Protein AF-A0A923IB73-F1 (afdb_monomer_lite)

Structure (mmCIF, N/CA/C/O backbone):
data_AF-A0A923IB73-F1
#
_entry.id   AF-A0A923IB73-F1
#
loop_
_atom_site.group_PDB
_atom_site.id
_atom_site.type_symbol
_atom_site.label_atom_id
_atom_site.label_alt_id
_atom_site.label_comp_id
_atom_site.label_asym_id
_atom_site.label_entity_id
_atom_site.label_seq_id
_atom_site.pdbx_PDB_ins_code
_atom_site.Cartn_x
_atom_site.Cartn_y
_atom_site.Cartn_z
_atom_site.occupancy
_atom_site.B_iso_or_equiv
_atom_site.auth_seq_id
_atom_site.auth_comp_id
_atom_site.auth_asym_id
_atom_site.auth_atom_id
_atom_site.pdbx_PDB_model_num
ATOM 1 N N . MET A 1 1 ? -15.448 11.201 27.068 1.00 39.28 1 MET A N 1
ATOM 2 C CA . MET A 1 1 ? -15.284 9.844 27.647 1.00 39.28 1 MET A CA 1
ATOM 3 C C . MET A 1 1 ? -15.853 8.871 26.619 1.00 39.28 1 MET A C 1
ATOM 5 O O . MET A 1 1 ? -16.922 9.167 26.123 1.00 39.28 1 MET A O 1
ATOM 9 N N . SER A 1 2 ? -15.189 7.829 26.126 1.00 45.47 2 SER A N 1
ATOM 10 C CA . SER A 1 2 ? -14.177 6.966 26.739 1.00 45.47 2 SER A CA 1
ATOM 11 C C . SER A 1 2 ? -13.042 6.658 25.762 1.00 45.47 2 SER A C 1
ATOM 13 O O . SER A 1 2 ? -13.269 6.386 24.584 1.00 45.47 2 SER A O 1
ATOM 15 N N . GLY A 1 3 ? -11.803 6.671 26.258 1.00 51.75 3 GLY A N 1
ATOM 16 C CA . GLY A 1 3 ? -10.694 6.068 25.529 1.00 51.75 3 GLY A CA 1
ATOM 17 C C . GLY A 1 3 ? -11.011 4.595 25.286 1.00 51.75 3 GLY A C 1
ATOM 18 O O . GLY A 1 3 ? -11.392 3.893 26.220 1.00 51.75 3 GLY A O 1
ATOM 19 N N . ALA A 1 4 ? -10.881 4.143 24.037 1.00 60.50 4 ALA A N 1
ATOM 20 C CA . ALA A 1 4 ? -11.011 2.730 23.706 1.00 60.50 4 ALA A CA 1
ATOM 21 C C . ALA A 1 4 ? -10.146 1.888 24.666 1.00 60.50 4 ALA A C 1
ATOM 23 O O . ALA A 1 4 ? -9.020 2.314 24.974 1.00 60.50 4 ALA A O 1
ATOM 24 N N . PRO A 1 5 ? -10.638 0.725 25.139 1.00 78.69 5 PRO A N 1
ATOM 25 C CA . PRO A 1 5 ? -9.865 -0.167 25.991 1.00 78.69 5 PRO A CA 1
ATOM 26 C C . PRO A 1 5 ? -8.474 -0.392 25.394 1.00 78.69 5 PRO A C 1
ATOM 28 O O . PRO A 1 5 ? -8.339 -0.543 24.180 1.00 78.69 5 PRO A O 1
ATOM 31 N N . LYS A 1 6 ? -7.426 -0.420 26.227 1.00 78.94 6 LYS A N 1
ATOM 32 C CA . LYS A 1 6 ? -6.028 -0.572 25.768 1.00 78.94 6 LYS A CA 1
ATOM 33 C C . LYS A 1 6 ? -5.861 -1.743 24.786 1.00 78.94 6 LYS A C 1
ATOM 35 O O . LYS A 1 6 ? -5.106 -1.625 23.827 1.00 78.94 6 LYS A O 1
ATOM 40 N N . LYS A 1 7 ? -6.619 -2.825 25.002 1.00 86.00 7 LYS A N 1
ATOM 41 C CA . LYS A 1 7 ? -6.701 -3.983 24.102 1.00 86.00 7 LYS A CA 1
ATOM 42 C C . LYS A 1 7 ? -7.233 -3.611 22.713 1.00 86.00 7 LYS A C 1
ATOM 44 O O . LYS A 1 7 ? -6.539 -3.860 21.740 1.00 86.00 7 LYS A O 1
ATOM 49 N N . LEU A 1 8 ? -8.375 -2.925 22.616 1.00 88.12 8 LEU A N 1
ATOM 50 C CA . LEU A 1 8 ? -8.951 -2.492 21.335 1.00 88.12 8 LEU A CA 1
ATOM 51 C C . LEU A 1 8 ? -8.004 -1.564 20.558 1.00 88.12 8 LEU A C 1
ATOM 53 O O . LEU A 1 8 ? -7.826 -1.731 19.359 1.00 88.12 8 LEU A O 1
ATOM 57 N N . LYS A 1 9 ? -7.324 -0.628 21.237 1.00 87.38 9 LYS A N 1
ATOM 58 C CA . LYS A 1 9 ? -6.302 0.213 20.582 1.00 87.38 9 LYS A CA 1
ATOM 59 C C . LYS A 1 9 ? -5.136 -0.599 20.016 1.00 87.38 9 LYS A C 1
ATOM 61 O O . LYS A 1 9 ? -4.597 -0.230 18.979 1.00 87.38 9 LYS A O 1
ATOM 66 N N . SER A 1 10 ? -4.729 -1.662 20.710 1.00 90.50 10 SER A N 1
ATOM 67 C CA . SER A 1 10 ? -3.675 -2.564 20.239 1.00 90.50 10 SER A CA 1
ATOM 68 C C . SER A 1 10 ? -4.119 -3.321 18.993 1.00 90.50 10 SER A C 1
ATOM 70 O O . SER A 1 10 ? -3.397 -3.318 18.004 1.00 90.50 10 SER A O 1
ATOM 72 N N . VAL A 1 11 ? -5.326 -3.892 19.026 1.00 93.50 11 VAL A N 1
ATOM 73 C CA . VAL A 1 11 ? -5.905 -4.644 17.906 1.00 93.50 11 VAL A CA 1
ATOM 74 C C . VAL A 1 11 ? -6.061 -3.744 16.675 1.00 93.50 11 VAL A C 1
ATOM 76 O O . VAL A 1 11 ? -5.609 -4.096 15.593 1.00 93.50 11 VAL A O 1
ATOM 79 N N . LEU A 1 12 ? -6.589 -2.525 16.833 1.00 93.88 12 LEU A N 1
ATOM 80 C CA . LEU A 1 12 ? -6.690 -1.572 15.719 1.00 93.88 12 LEU A CA 1
ATOM 81 C C . LEU A 1 12 ? -5.329 -1.266 15.078 1.00 93.88 12 LEU A C 1
ATOM 83 O O . LEU A 1 12 ? -5.236 -1.183 13.859 1.00 93.88 12 LEU A O 1
ATOM 87 N N . ARG A 1 13 ? -4.272 -1.103 15.885 1.00 93.00 13 ARG A N 1
ATOM 88 C CA . ARG A 1 13 ? -2.917 -0.860 15.367 1.00 93.00 13 ARG A CA 1
ATOM 89 C C . ARG A 1 13 ? -2.343 -2.068 14.648 1.00 93.00 13 ARG A C 1
ATOM 91 O O . ARG A 1 13 ? -1.692 -1.897 13.629 1.00 93.00 13 ARG A O 1
ATOM 98 N N . GLU A 1 14 ? -2.587 -3.266 15.159 1.00 94.69 14 GLU A N 1
ATOM 99 C CA . GLU A 1 14 ? -2.176 -4.500 14.494 1.00 94.69 14 GLU A CA 1
ATOM 100 C C . GLU A 1 14 ? -2.793 -4.600 13.094 1.00 94.69 14 GLU A C 1
ATOM 102 O O . GLU A 1 14 ? -2.082 -4.823 12.115 1.00 94.69 14 GLU A O 1
ATOM 107 N N . HIS A 1 15 ? -4.097 -4.348 12.973 1.00 95.81 15 HIS A N 1
ATOM 108 C CA . HIS A 1 15 ? -4.767 -4.368 11.674 1.00 95.81 15 HIS A CA 1
ATOM 109 C C . HIS A 1 15 ? -4.367 -3.194 10.773 1.00 95.81 15 HIS A C 1
ATOM 111 O O . HIS A 1 15 ? -4.223 -3.391 9.570 1.00 95.81 15 HIS A O 1
ATOM 117 N N . ALA A 1 16 ? -4.110 -2.007 11.331 1.00 94.62 16 ALA A N 1
ATOM 118 C CA . ALA A 1 16 ? -3.558 -0.890 10.567 1.00 94.62 16 ALA A CA 1
ATOM 119 C C . ALA A 1 16 ? -2.156 -1.213 10.020 1.00 94.62 16 ALA A C 1
ATOM 121 O O . ALA A 1 16 ? -1.873 -0.905 8.869 1.00 94.62 16 ALA A O 1
ATOM 122 N N . ASN A 1 17 ? -1.308 -1.899 10.792 1.00 94.69 17 ASN A N 1
ATOM 123 C CA . ASN A 1 17 ? -0.003 -2.360 10.313 1.00 94.69 17 ASN A CA 1
ATOM 124 C C . ASN A 1 17 ? -0.146 -3.412 9.206 1.00 94.69 17 ASN A C 1
ATOM 126 O O . ASN A 1 17 ? 0.573 -3.350 8.216 1.00 94.69 17 ASN A O 1
ATOM 130 N N . ARG A 1 18 ? -1.095 -4.351 9.330 1.00 96.12 18 ARG A N 1
ATOM 131 C CA . ARG A 1 18 ? -1.386 -5.324 8.261 1.00 96.12 18 ARG A CA 1
ATOM 132 C C . ARG A 1 18 ? -1.832 -4.640 6.969 1.00 96.12 18 ARG A C 1
ATOM 134 O O . ARG A 1 18 ? -1.419 -5.054 5.892 1.00 96.12 18 ARG A O 1
ATOM 141 N N . ALA A 1 19 ? -2.665 -3.609 7.079 1.00 96.50 19 ALA A N 1
ATOM 142 C CA . ALA A 1 19 ? -3.095 -2.822 5.933 1.00 96.50 19 ALA A CA 1
ATOM 143 C C . ALA A 1 19 ? -1.930 -2.030 5.314 1.00 96.50 19 ALA A C 1
ATOM 145 O O . ALA A 1 19 ? -1.762 -2.055 4.098 1.00 96.50 19 ALA A O 1
ATOM 146 N N . TRP A 1 20 ? -1.073 -1.419 6.140 1.00 96.88 20 TRP A N 1
ATOM 147 C CA . TRP A 1 20 ? 0.148 -0.753 5.681 1.00 96.88 20 TRP A CA 1
ATOM 148 C C . TRP A 1 20 ? 1.071 -1.700 4.903 1.00 96.88 20 TRP A C 1
ATOM 150 O O . TRP A 1 20 ? 1.484 -1.361 3.798 1.00 96.88 20 TRP A O 1
ATOM 160 N N . GLU A 1 21 ? 1.349 -2.892 5.442 1.00 97.00 21 GLU A N 1
ATOM 161 C CA . GLU A 1 21 ? 2.164 -3.915 4.769 1.00 97.00 21 GLU A CA 1
ATOM 162 C C . GLU A 1 21 ? 1.565 -4.319 3.416 1.00 97.00 21 GLU A C 1
ATOM 164 O O . GLU A 1 21 ? 2.284 -4.437 2.426 1.00 97.00 21 GLU A O 1
ATOM 169 N N . ALA A 1 22 ? 0.242 -4.496 3.347 1.00 96.31 22 ALA A N 1
ATOM 170 C CA . ALA A 1 22 ? -0.439 -4.853 2.107 1.00 96.31 22 ALA A CA 1
ATOM 171 C C . ALA A 1 22 ? -0.349 -3.738 1.046 1.00 96.31 22 ALA A C 1
ATOM 173 O O . ALA A 1 22 ? -0.012 -4.020 -0.105 1.00 96.31 22 ALA A O 1
ATOM 174 N N . GLU A 1 23 ? -0.594 -2.476 1.418 1.00 96.94 23 GLU A N 1
ATOM 175 C CA . GLU A 1 23 ? -0.476 -1.343 0.486 1.00 96.94 23 GLU A CA 1
ATOM 176 C C . GLU A 1 23 ? 0.965 -1.122 0.030 1.00 96.94 23 GLU A C 1
ATOM 178 O O . GLU A 1 23 ? 1.221 -0.943 -1.162 1.00 96.94 23 GLU A O 1
ATOM 183 N N . MET A 1 24 ? 1.911 -1.160 0.969 1.00 96.94 24 MET A N 1
ATOM 184 C CA . MET A 1 24 ? 3.327 -0.993 0.666 1.00 96.94 24 MET A CA 1
ATOM 185 C C . MET A 1 24 ? 3.828 -2.130 -0.228 1.00 96.94 24 MET A C 1
ATOM 187 O O . MET A 1 24 ? 4.525 -1.880 -1.210 1.00 96.94 24 MET A O 1
ATOM 191 N N . GLY A 1 25 ? 3.421 -3.370 0.056 1.00 97.00 25 GLY A N 1
ATOM 192 C CA . GLY A 1 25 ? 3.734 -4.538 -0.761 1.00 97.00 25 GLY A CA 1
ATOM 193 C C . GLY A 1 25 ? 3.187 -4.428 -2.184 1.00 97.00 25 GLY A C 1
ATOM 194 O O . GLY A 1 25 ? 3.909 -4.717 -3.137 1.00 97.00 25 GLY A O 1
ATOM 195 N N . ALA A 1 26 ? 1.951 -3.950 -2.354 1.00 96.44 26 ALA A N 1
ATOM 196 C CA . ALA A 1 26 ? 1.373 -3.713 -3.676 1.00 96.44 26 ALA A CA 1
ATOM 197 C C . ALA A 1 26 ? 2.128 -2.616 -4.450 1.00 96.44 26 ALA A C 1
ATOM 199 O O . ALA A 1 26 ? 2.457 -2.804 -5.623 1.00 96.44 26 ALA A O 1
ATOM 200 N N . ALA A 1 27 ? 2.462 -1.502 -3.789 1.00 96.94 27 ALA A N 1
ATOM 201 C CA . ALA A 1 27 ? 3.225 -0.410 -4.393 1.00 96.94 27 ALA A CA 1
ATOM 202 C C . ALA A 1 27 ? 4.640 -0.849 -4.809 1.00 96.94 27 ALA A C 1
ATOM 204 O O . ALA A 1 27 ? 5.081 -0.566 -5.924 1.00 96.94 27 ALA A O 1
ATOM 205 N N . LEU A 1 28 ? 5.331 -1.596 -3.945 1.00 98.25 28 LEU A N 1
ATOM 206 C CA . LEU A 1 28 ? 6.637 -2.183 -4.248 1.00 98.25 28 LEU A CA 1
ATOM 207 C C . LEU A 1 28 ? 6.556 -3.218 -5.372 1.00 98.25 28 LEU A C 1
ATOM 209 O O . LEU A 1 28 ? 7.444 -3.256 -6.218 1.00 98.25 28 LEU A O 1
ATOM 213 N N . GLY A 1 29 ? 5.496 -4.029 -5.415 1.00 98.25 29 GLY A N 1
ATOM 214 C CA . GLY A 1 29 ? 5.251 -4.969 -6.509 1.00 98.25 29 GLY A CA 1
ATOM 215 C C . GLY A 1 29 ? 5.087 -4.259 -7.854 1.00 98.25 29 GLY A C 1
ATOM 216 O O . GLY A 1 29 ? 5.677 -4.678 -8.849 1.00 98.25 29 GLY A O 1
ATOM 217 N N . ALA A 1 30 ? 4.359 -3.139 -7.877 1.00 97.69 30 ALA A N 1
ATOM 218 C CA . ALA A 1 30 ? 4.226 -2.308 -9.070 1.00 97.69 30 ALA A CA 1
ATOM 219 C C . ALA A 1 30 ? 5.569 -1.698 -9.504 1.00 97.69 30 ALA A C 1
ATOM 221 O O . ALA A 1 30 ? 5.881 -1.704 -10.695 1.00 97.69 30 ALA A O 1
ATOM 222 N N . LEU A 1 31 ? 6.390 -1.222 -8.559 1.00 98.44 31 LEU A N 1
ATOM 223 C CA . LEU A 1 31 ? 7.737 -0.733 -8.863 1.00 98.44 31 LEU A CA 1
ATOM 224 C C . LEU A 1 31 ? 8.644 -1.859 -9.388 1.00 98.44 31 LEU A C 1
ATOM 226 O O . LEU A 1 31 ? 9.364 -1.659 -10.363 1.00 98.44 31 LEU A O 1
ATOM 230 N N . ALA A 1 32 ? 8.590 -3.048 -8.785 1.00 98.62 32 ALA A N 1
ATOM 231 C CA . ALA A 1 32 ? 9.370 -4.207 -9.211 1.00 98.62 32 ALA A CA 1
ATOM 232 C C . ALA A 1 32 ? 9.070 -4.600 -10.667 1.00 98.62 32 ALA A C 1
ATOM 234 O O . ALA A 1 32 ? 10.001 -4.860 -11.425 1.00 98.62 32 ALA A O 1
ATOM 235 N N . ALA A 1 33 ? 7.805 -4.536 -11.093 1.00 98.38 33 ALA A N 1
ATOM 236 C CA . ALA A 1 33 ? 7.439 -4.761 -12.492 1.00 98.38 33 ALA A CA 1
ATOM 237 C C . ALA A 1 33 ? 8.128 -3.766 -13.451 1.00 98.38 33 ALA A C 1
ATOM 239 O O . ALA A 1 33 ? 8.551 -4.150 -14.537 1.00 98.38 33 ALA A O 1
ATOM 240 N N . ARG A 1 34 ? 8.347 -2.508 -13.036 1.00 98.38 34 ARG A N 1
ATOM 241 C CA . ARG A 1 34 ? 9.099 -1.530 -13.849 1.00 98.38 34 ARG A CA 1
ATOM 242 C C . ARG A 1 34 ? 10.576 -1.904 -13.993 1.00 98.38 34 ARG A C 1
ATOM 244 O O . ARG A 1 34 ? 11.161 -1.699 -15.055 1.00 98.38 34 ARG A O 1
ATOM 251 N N . PHE A 1 35 ? 11.180 -2.489 -12.957 1.00 98.56 35 PHE A N 1
ATOM 252 C CA . PHE A 1 35 ? 12.528 -3.056 -13.068 1.00 98.56 35 PHE A CA 1
ATOM 253 C C . PHE A 1 35 ? 12.570 -4.235 -14.050 1.00 98.56 35 PHE A C 1
ATOM 255 O O . PHE A 1 35 ? 13.564 -4.395 -14.760 1.00 98.56 35 PHE A O 1
ATOM 262 N N . ASP A 1 36 ? 11.516 -5.051 -14.108 1.00 98.56 36 ASP A N 1
ATOM 263 C CA . ASP A 1 36 ? 11.404 -6.146 -15.079 1.00 98.56 36 ASP A CA 1
ATOM 264 C C . ASP A 1 36 ? 11.317 -5.615 -16.513 1.00 98.56 36 ASP A C 1
ATOM 266 O O . ASP A 1 36 ? 12.084 -6.061 -17.371 1.00 98.56 36 ASP A O 1
ATOM 270 N N . ASP A 1 37 ? 10.479 -4.605 -16.752 1.00 98.31 37 ASP A N 1
ATOM 271 C CA . ASP A 1 37 ? 10.342 -3.948 -18.057 1.00 98.31 37 ASP A CA 1
ATOM 272 C C . ASP A 1 37 ? 11.670 -3.344 -18.538 1.00 98.31 37 ASP A C 1
ATOM 274 O O . ASP A 1 37 ? 12.062 -3.509 -19.698 1.00 98.31 37 ASP A O 1
ATOM 278 N N . TRP A 1 38 ? 12.411 -2.690 -17.639 1.00 98.56 38 TRP A N 1
ATOM 279 C CA . TRP A 1 38 ? 13.738 -2.153 -17.944 1.00 98.56 38 TRP A CA 1
ATOM 280 C C . TRP A 1 38 ? 14.742 -3.256 -18.297 1.00 98.56 38 TRP A C 1
ATOM 282 O O . TRP A 1 38 ? 15.441 -3.153 -19.308 1.00 98.56 38 TRP A O 1
ATOM 292 N N . ARG A 1 39 ? 14.783 -4.351 -17.525 1.00 98.44 39 ARG A N 1
ATOM 293 C CA . ARG A 1 39 ? 15.652 -5.505 -17.825 1.00 98.44 39 ARG A CA 1
ATOM 294 C C . ARG A 1 39 ? 15.304 -6.170 -19.156 1.00 98.44 39 ARG A C 1
ATOM 296 O O . ARG A 1 39 ? 16.200 -6.687 -19.821 1.00 98.44 39 ARG A O 1
ATOM 303 N N . ALA A 1 40 ? 14.033 -6.142 -19.549 1.00 98.44 40 ALA A N 1
ATOM 304 C CA . ALA A 1 40 ? 13.561 -6.633 -20.840 1.00 98.44 40 ALA A CA 1
ATOM 305 C C . ALA A 1 40 ? 13.833 -5.662 -22.008 1.00 98.44 40 ALA A C 1
ATOM 307 O O . ALA A 1 40 ? 13.575 -6.009 -23.160 1.00 98.44 40 ALA A O 1
ATOM 308 N N . GLY A 1 41 ? 14.34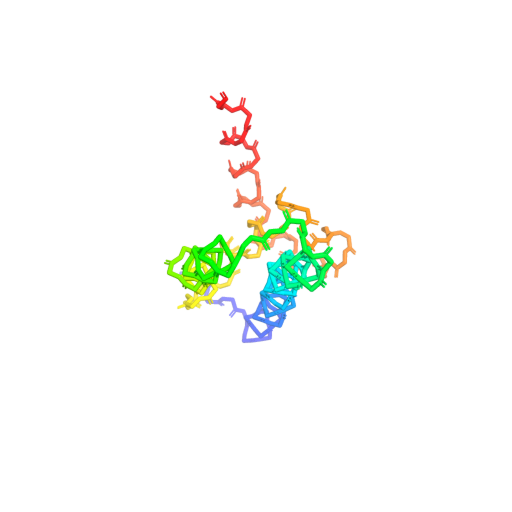8 -4.456 -21.738 1.00 98.00 41 GLY A N 1
ATOM 309 C CA . GLY A 1 41 ? 14.572 -3.418 -22.746 1.00 98.00 41 GLY A CA 1
ATOM 310 C C . GLY A 1 41 ? 13.291 -2.724 -23.224 1.00 98.00 41 GLY A C 1
ATOM 311 O O . GLY A 1 41 ? 13.336 -1.990 -24.208 1.00 98.00 41 GLY A O 1
ATOM 312 N N . ALA A 1 42 ? 12.161 -2.938 -22.542 1.00 98.06 42 ALA A N 1
ATOM 313 C CA . ALA A 1 42 ? 10.883 -2.282 -22.828 1.00 98.06 42 ALA A CA 1
ATOM 314 C C . ALA A 1 42 ? 10.807 -0.854 -22.256 1.00 98.06 42 ALA A C 1
ATOM 316 O O . ALA A 1 42 ? 9.891 -0.100 -22.579 1.00 98.06 42 ALA A O 1
ATOM 317 N N . MET A 1 43 ? 11.773 -0.483 -21.415 1.00 97.50 43 MET A N 1
ATOM 318 C CA . MET A 1 43 ? 11.852 0.794 -20.716 1.00 97.50 43 MET A CA 1
ATOM 319 C C . MET A 1 43 ? 13.305 1.288 -20.694 1.00 97.50 43 MET A C 1
ATOM 321 O O . MET A 1 43 ? 14.231 0.484 -20.565 1.00 97.50 43 MET A O 1
ATOM 325 N N . SER A 1 44 ? 13.527 2.602 -20.814 1.00 98.50 44 SER A N 1
ATOM 326 C CA . SER A 1 44 ? 14.872 3.176 -20.688 1.00 98.50 44 SER A CA 1
ATOM 327 C C . SER A 1 44 ? 15.293 3.332 -19.221 1.00 98.50 44 SER A C 1
ATOM 329 O O . SER A 1 44 ? 14.473 3.300 -18.306 1.00 98.50 44 SER A O 1
ATOM 331 N N . ALA A 1 45 ? 16.587 3.550 -18.972 1.00 98.31 45 ALA A N 1
ATOM 332 C CA . ALA A 1 45 ? 17.061 3.841 -17.618 1.00 98.31 45 ALA A CA 1
ATOM 333 C C . ALA A 1 45 ? 16.470 5.149 -17.052 1.00 98.31 45 ALA A C 1
ATOM 335 O O . ALA A 1 45 ? 16.232 5.230 -15.853 1.00 98.31 45 ALA A O 1
ATOM 336 N N . ALA A 1 46 ? 16.208 6.150 -17.904 1.00 98.44 46 ALA A N 1
ATOM 337 C CA . ALA A 1 46 ? 15.603 7.415 -17.486 1.00 98.44 46 ALA A CA 1
ATOM 338 C C . ALA A 1 46 ? 14.132 7.239 -17.074 1.00 98.44 46 ALA A C 1
ATOM 340 O O . ALA A 1 46 ? 13.692 7.832 -16.094 1.00 98.44 46 ALA A O 1
ATOM 341 N N . ASP A 1 47 ? 13.392 6.387 -17.786 1.00 98.31 47 ASP A N 1
ATOM 342 C CA . ASP A 1 47 ? 12.004 6.062 -17.441 1.00 98.31 47 ASP A CA 1
ATOM 343 C C . ASP A 1 47 ? 11.924 5.297 -16.109 1.00 98.31 47 ASP A C 1
ATOM 345 O O . ASP A 1 47 ? 11.059 5.580 -15.279 1.00 98.31 47 ASP A O 1
ATOM 349 N N . LEU A 1 48 ? 12.848 4.355 -15.876 1.00 98.56 48 LEU A N 1
ATOM 350 C CA . LEU A 1 48 ? 12.935 3.638 -14.602 1.00 98.56 48 LEU A CA 1
ATOM 351 C C . LEU A 1 48 ? 13.292 4.586 -13.449 1.00 98.56 48 LEU A C 1
ATOM 353 O O . LEU A 1 48 ? 12.670 4.518 -12.392 1.00 98.56 48 LEU A O 1
ATOM 357 N N . ASP A 1 49 ? 14.263 5.479 -13.651 1.00 98.56 49 ASP A N 1
ATOM 358 C CA . ASP A 1 49 ? 14.651 6.486 -12.658 1.00 98.56 49 ASP A CA 1
ATOM 359 C C . ASP A 1 49 ? 13.469 7.400 -12.288 1.00 98.56 49 ASP A C 1
ATOM 361 O O . ASP A 1 49 ? 13.199 7.630 -11.107 1.00 98.56 49 ASP A O 1
ATOM 365 N N . ALA A 1 50 ? 12.680 7.833 -13.277 1.00 98.25 50 ALA A N 1
ATOM 366 C CA . ALA A 1 50 ? 11.452 8.588 -13.038 1.00 98.25 50 ALA A CA 1
ATOM 367 C C . ALA A 1 50 ? 10.412 7.782 -12.236 1.00 98.25 50 ALA A C 1
ATOM 369 O O . ALA A 1 50 ? 9.818 8.318 -11.300 1.00 98.25 50 ALA A O 1
ATOM 370 N N . ALA A 1 51 ? 10.223 6.494 -12.544 1.00 98.06 51 ALA A N 1
ATOM 371 C CA . ALA A 1 51 ? 9.304 5.627 -11.802 1.00 98.06 51 ALA A CA 1
ATOM 372 C C . ALA A 1 51 ? 9.748 5.404 -10.342 1.00 98.06 51 ALA A C 1
ATOM 374 O O . ALA A 1 51 ? 8.911 5.349 -9.438 1.00 98.06 51 ALA A O 1
ATOM 375 N N . VAL A 1 52 ? 11.058 5.310 -10.089 1.00 98.44 52 VAL A N 1
ATOM 376 C CA . VAL A 1 52 ? 11.614 5.233 -8.729 1.00 98.44 52 VAL A CA 1
ATOM 377 C C . VAL A 1 52 ? 11.339 6.526 -7.957 1.00 98.44 52 VAL A C 1
ATOM 379 O O . VAL A 1 52 ? 10.902 6.456 -6.805 1.00 98.44 52 VAL A O 1
ATOM 382 N N . HIS A 1 53 ? 11.535 7.691 -8.581 1.00 98.06 53 HIS A N 1
ATOM 383 C CA . HIS A 1 53 ? 11.209 8.982 -7.969 1.00 98.06 53 HIS A CA 1
ATOM 384 C C . HIS A 1 53 ? 9.707 9.125 -7.683 1.00 98.06 53 HIS A C 1
ATOM 386 O O . HIS A 1 53 ? 9.335 9.513 -6.578 1.00 98.06 53 HIS A O 1
ATOM 392 N N . GLU A 1 54 ? 8.836 8.747 -8.624 1.00 97.62 54 GLU A N 1
ATOM 393 C CA . GLU A 1 54 ? 7.378 8.758 -8.434 1.00 97.62 54 GLU A CA 1
ATOM 394 C C . GLU A 1 54 ? 6.952 7.871 -7.254 1.00 97.62 54 GLU A C 1
ATOM 396 O O . GLU A 1 54 ? 6.152 8.282 -6.405 1.00 97.62 54 GLU A O 1
ATOM 401 N N . TYR A 1 55 ? 7.524 6.668 -7.160 1.00 98.06 55 TYR A N 1
ATOM 402 C CA . TYR A 1 55 ? 7.288 5.778 -6.032 1.00 98.06 55 TYR A CA 1
ATOM 403 C C . TYR A 1 55 ? 7.743 6.406 -4.709 1.00 98.06 55 TYR A C 1
ATOM 405 O O . TYR A 1 55 ? 6.971 6.429 -3.750 1.00 98.06 55 TYR A O 1
ATOM 413 N N . HIS A 1 56 ? 8.978 6.906 -4.642 1.00 95.62 56 HIS A N 1
ATOM 414 C CA . HIS A 1 56 ? 9.564 7.395 -3.397 1.00 95.62 56 HIS A CA 1
ATOM 415 C C . HIS A 1 56 ? 8.894 8.686 -2.906 1.00 95.62 56 HIS A C 1
ATOM 417 O O . HIS A 1 56 ? 8.485 8.776 -1.745 1.00 95.62 56 HIS A O 1
ATOM 423 N N . ASP A 1 57 ? 8.752 9.675 -3.788 1.00 95.00 57 ASP A N 1
ATOM 424 C CA . ASP A 1 57 ? 8.283 11.012 -3.420 1.00 95.00 57 ASP A CA 1
ATOM 425 C C . ASP A 1 57 ? 6.756 11.113 -3.375 1.00 95.00 57 ASP A C 1
ATOM 427 O O . ASP A 1 57 ? 6.218 11.931 -2.621 1.00 95.00 57 ASP A O 1
ATOM 431 N N . GLY A 1 58 ? 6.067 10.275 -4.153 1.00 95.81 58 GLY A N 1
ATOM 432 C CA . GLY A 1 58 ? 4.613 10.208 -4.227 1.00 95.81 58 GLY A CA 1
ATOM 433 C C . GLY A 1 58 ? 4.052 9.037 -3.429 1.00 95.81 58 GLY A C 1
ATOM 434 O O . GLY A 1 58 ? 3.591 9.205 -2.300 1.00 95.81 58 GLY A O 1
ATOM 435 N N . ILE A 1 59 ? 4.073 7.842 -4.019 1.00 95.56 59 ILE A N 1
ATOM 436 C CA . ILE A 1 59 ? 3.277 6.696 -3.545 1.00 95.56 59 ILE A CA 1
ATOM 437 C C . ILE A 1 59 ? 3.651 6.288 -2.113 1.00 95.56 59 ILE A C 1
ATOM 439 O O . ILE A 1 59 ? 2.793 6.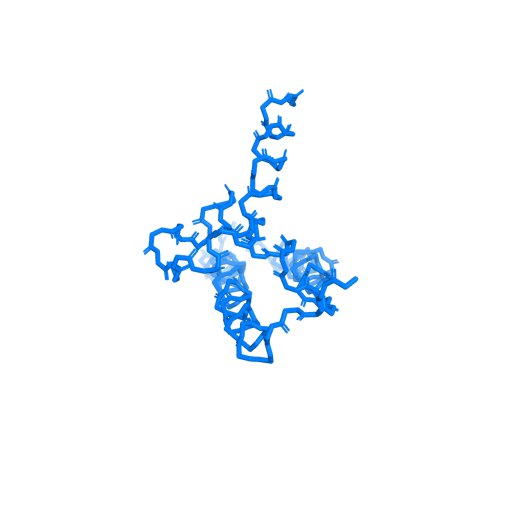267 -1.227 1.00 95.56 59 ILE A O 1
ATOM 443 N N . ALA A 1 60 ? 4.931 6.007 -1.857 1.00 95.88 60 ALA A N 1
ATOM 444 C CA . ALA A 1 60 ? 5.410 5.597 -0.540 1.00 95.88 60 ALA A CA 1
ATOM 445 C C . ALA A 1 60 ? 5.185 6.693 0.509 1.00 95.88 60 ALA A C 1
ATOM 447 O O . ALA A 1 60 ? 4.837 6.400 1.657 1.00 95.88 60 ALA A O 1
ATOM 448 N N . ARG A 1 61 ? 5.326 7.962 0.110 1.00 95.94 61 ARG A N 1
ATOM 449 C CA . ARG A 1 61 ? 5.080 9.114 0.977 1.00 95.94 61 ARG A CA 1
ATOM 450 C C . ARG A 1 61 ? 3.612 9.223 1.385 1.00 95.94 61 ARG A C 1
ATOM 452 O O . ARG A 1 61 ? 3.343 9.470 2.560 1.00 95.94 61 ARG A O 1
ATOM 459 N N . GLU A 1 62 ? 2.673 9.043 0.460 1.00 96.00 62 GLU A N 1
ATOM 460 C CA . GLU A 1 62 ? 1.239 9.082 0.771 1.00 96.00 62 GLU A CA 1
ATOM 461 C C . GLU A 1 62 ? 0.812 7.900 1.648 1.00 96.00 62 GLU A C 1
ATOM 463 O O . GLU A 1 62 ? 0.085 8.096 2.625 1.00 96.00 62 GLU A O 1
ATOM 468 N N . ILE A 1 63 ? 1.337 6.696 1.384 1.00 96.25 63 ILE A N 1
ATOM 469 C CA . ILE A 1 63 ? 1.130 5.540 2.269 1.00 96.25 63 ILE A CA 1
ATOM 470 C C . ILE A 1 63 ? 1.677 5.856 3.668 1.00 96.25 63 ILE A C 1
ATOM 472 O O . ILE A 1 63 ? 0.972 5.689 4.663 1.00 96.25 63 ILE A O 1
ATOM 476 N N . TRP A 1 64 ? 2.901 6.379 3.776 1.00 94.44 64 TRP A N 1
ATOM 477 C C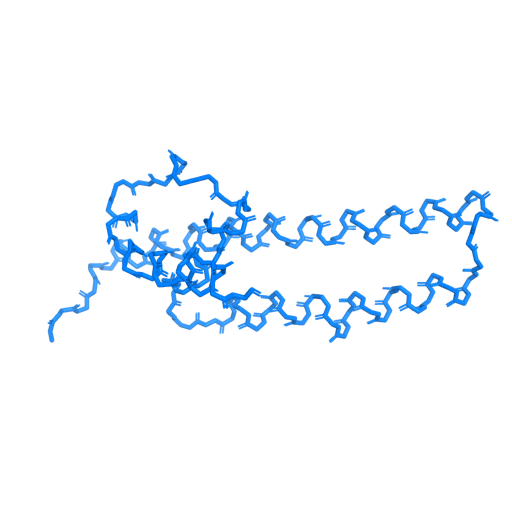A . TRP A 1 64 ? 3.475 6.736 5.073 1.00 94.44 64 TRP A CA 1
ATOM 478 C C . TRP A 1 64 ? 2.611 7.754 5.823 1.00 94.44 64 TRP A C 1
ATOM 480 O O . TRP A 1 64 ? 2.252 7.496 6.969 1.00 94.44 64 TRP A O 1
ATOM 490 N N . LYS A 1 65 ? 2.211 8.857 5.176 1.00 94.81 65 LYS A N 1
ATOM 491 C CA . LYS A 1 65 ? 1.356 9.892 5.786 1.00 94.81 65 LYS A CA 1
ATOM 492 C C . LYS A 1 65 ? 0.048 9.319 6.320 1.00 94.81 65 LYS A C 1
ATOM 494 O O . LYS A 1 65 ? -0.401 9.724 7.392 1.00 94.81 65 LYS A O 1
ATOM 499 N N . ARG A 1 66 ? -0.563 8.392 5.575 1.00 94.94 66 ARG A N 1
ATOM 500 C CA . ARG A 1 66 ? -1.813 7.742 5.973 1.00 94.94 66 ARG A CA 1
ATOM 501 C C . ARG A 1 66 ? -1.620 6.963 7.270 1.00 94.94 66 ARG A C 1
ATOM 503 O O . ARG A 1 66 ? -2.393 7.140 8.203 1.00 94.94 66 ARG A O 1
ATOM 510 N N . TYR A 1 67 ? -0.579 6.140 7.356 1.00 94.81 67 TYR A N 1
ATOM 511 C CA . TYR A 1 67 ? -0.393 5.214 8.477 1.00 94.81 67 TYR A CA 1
ATOM 512 C C . TYR A 1 67 ? 0.428 5.779 9.648 1.00 94.81 67 TYR A C 1
ATOM 514 O O . TYR A 1 67 ? 0.346 5.250 10.755 1.00 94.81 67 TYR A O 1
ATOM 522 N N . SER A 1 68 ? 1.147 6.893 9.475 1.00 91.50 68 SER A N 1
ATOM 523 C CA . SER A 1 68 ? 1.952 7.548 10.521 1.00 91.50 68 SER A CA 1
ATOM 524 C C . SER A 1 68 ? 1.126 8.353 11.541 1.00 91.50 68 SER A C 1
ATOM 526 O O . SER A 1 68 ? 1.611 9.327 12.120 1.00 91.50 68 SER A O 1
ATOM 528 N N . THR A 1 69 ? -0.139 7.989 11.750 1.00 89.19 69 THR A N 1
ATOM 529 C CA . THR A 1 69 ? -1.081 8.683 12.636 1.00 89.19 69 THR A CA 1
ATOM 530 C C . THR A 1 69 ? -1.211 7.996 13.996 1.00 89.19 69 THR A C 1
ATOM 532 O O . THR A 1 69 ? -1.007 6.792 14.154 1.00 89.19 69 THR A O 1
ATOM 535 N N . ASN A 1 70 ? -1.600 8.768 15.012 1.00 87.44 70 ASN A N 1
ATOM 536 C CA . ASN A 1 70 ? -1.895 8.240 16.344 1.00 87.44 70 ASN A CA 1
ATOM 537 C C . ASN A 1 70 ? -3.251 7.520 16.422 1.00 87.44 70 ASN A C 1
ATOM 539 O O . ASN A 1 70 ? -3.457 6.740 17.362 1.00 87.44 70 ASN A O 1
ATOM 543 N N . ASP A 1 71 ? -4.155 7.786 15.472 1.00 90.00 71 ASP A N 1
ATOM 544 C CA . ASP A 1 71 ? -5.485 7.181 15.401 1.00 90.00 71 ASP A CA 1
ATOM 545 C C . ASP A 1 71 ? -5.597 6.200 14.217 1.00 90.00 71 ASP A C 1
ATOM 547 O O . ASP A 1 71 ? -5.714 6.633 13.070 1.00 90.00 71 ASP A O 1
ATOM 551 N N . PRO A 1 72 ? -5.587 4.878 14.474 1.00 92.50 72 PRO A N 1
ATOM 552 C CA . PRO A 1 72 ? -5.649 3.858 13.429 1.00 92.50 72 PRO A CA 1
ATOM 553 C C . PRO A 1 72 ? -7.036 3.702 12.783 1.00 92.50 72 PRO A C 1
ATOM 555 O O . PRO A 1 72 ? -7.161 2.924 11.841 1.00 92.50 72 PRO A O 1
ATOM 558 N N . VAL A 1 73 ? -8.077 4.404 13.253 1.00 94.50 73 VAL A N 1
ATOM 559 C CA . VAL A 1 73 ? -9.443 4.263 12.712 1.00 94.50 73 VAL A CA 1
ATOM 560 C C . VAL A 1 73 ? -9.526 4.696 11.249 1.00 94.50 73 VAL A C 1
ATOM 562 O O . VAL A 1 73 ? -10.052 3.949 10.428 1.00 94.50 73 VAL A O 1
ATOM 565 N N . ILE A 1 74 ? -9.000 5.878 10.917 1.00 93.81 74 ILE A N 1
ATOM 566 C CA . ILE A 1 74 ? -9.091 6.427 9.556 1.00 93.81 74 ILE A CA 1
ATOM 567 C C . ILE A 1 74 ? -8.301 5.572 8.550 1.00 93.81 74 ILE A C 1
ATOM 569 O O . ILE A 1 74 ? -8.889 5.172 7.544 1.00 93.81 74 ILE A O 1
ATOM 573 N N . PRO A 1 75 ? -7.023 5.217 8.800 1.00 94.62 75 PRO A N 1
ATOM 574 C CA . PRO A 1 75 ? -6.257 4.388 7.866 1.00 94.62 75 PRO A CA 1
ATOM 575 C C . PRO A 1 75 ? -6.889 3.017 7.642 1.00 94.62 75 PRO A C 1
ATOM 577 O O . PRO A 1 75 ? -6.930 2.532 6.517 1.00 94.62 75 PRO A O 1
ATOM 580 N N . LEU A 1 76 ? -7.433 2.410 8.701 1.00 95.62 76 LEU A N 1
ATOM 581 C CA . LEU A 1 76 ? -8.061 1.100 8.599 1.00 95.62 76 LEU A CA 1
ATOM 582 C C . LEU A 1 76 ? -9.382 1.149 7.822 1.00 95.62 76 LEU A C 1
ATOM 584 O O . LEU A 1 76 ? -9.643 0.267 7.009 1.00 95.62 76 LEU A O 1
ATOM 588 N N . ALA A 1 77 ? -10.191 2.193 8.024 1.00 96.00 77 ALA A N 1
ATOM 589 C CA . ALA A 1 77 ? -11.399 2.409 7.234 1.00 96.00 77 ALA A CA 1
ATOM 590 C C . ALA A 1 77 ? -11.074 2.600 5.745 1.00 96.00 77 ALA A C 1
ATOM 592 O O . ALA A 1 77 ? -11.701 1.967 4.898 1.00 96.00 77 ALA A O 1
ATOM 593 N N . HIS A 1 78 ? -10.053 3.405 5.433 1.00 95.06 78 HIS A N 1
ATOM 594 C CA . HIS A 1 78 ? -9.565 3.578 4.066 1.00 95.06 78 HIS A CA 1
ATOM 595 C C . HIS A 1 78 ? -9.128 2.246 3.448 1.00 95.06 78 HIS A C 1
ATOM 597 O O . HIS A 1 78 ? -9.545 1.930 2.339 1.00 95.06 78 HIS A O 1
ATOM 603 N N . ALA A 1 79 ? -8.347 1.436 4.169 1.00 95.31 79 ALA A N 1
ATOM 604 C CA . ALA A 1 79 ? -7.891 0.133 3.688 1.00 95.31 79 ALA A CA 1
ATOM 605 C C . ALA A 1 79 ? -9.048 -0.817 3.338 1.00 95.31 79 ALA A C 1
ATOM 607 O O . ALA A 1 79 ? -8.977 -1.545 2.348 1.00 95.31 79 ALA A O 1
ATOM 608 N N . VAL A 1 80 ? -10.126 -0.793 4.127 1.00 96.31 80 VAL A N 1
ATOM 609 C CA . VAL A 1 80 ? -11.336 -1.582 3.855 1.00 96.31 80 VAL A CA 1
ATOM 610 C C . VAL A 1 80 ? -12.061 -1.078 2.609 1.00 96.31 80 VAL A C 1
ATOM 612 O O . VAL A 1 80 ? -12.449 -1.875 1.758 1.00 96.31 80 VAL A O 1
ATOM 615 N N . VAL A 1 81 ? -12.237 0.238 2.470 1.00 96.00 81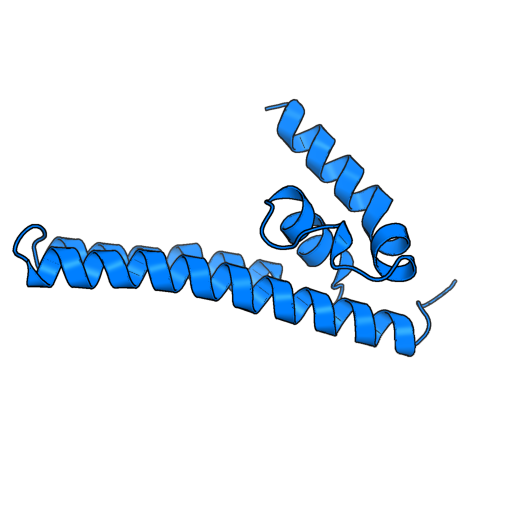 VAL A N 1
ATOM 616 C CA . VAL A 1 81 ? -12.919 0.826 1.304 1.00 96.00 81 VAL A CA 1
ATOM 617 C C . VAL A 1 81 ? -12.116 0.627 0.019 1.00 96.00 81 VAL A C 1
ATOM 619 O O . VAL A 1 81 ? -12.694 0.288 -1.009 1.00 96.00 81 VAL A O 1
ATOM 622 N N . ALA A 1 82 ? -10.791 0.751 0.093 1.00 92.38 82 ALA A N 1
ATOM 623 C CA . ALA A 1 82 ? -9.878 0.508 -1.018 1.00 92.38 82 ALA A CA 1
ATOM 624 C C . ALA A 1 82 ? -9.723 -0.986 -1.373 1.00 92.38 82 ALA A C 1
ATOM 626 O O . ALA A 1 82 ? -9.020 -1.315 -2.324 1.00 92.38 82 ALA A O 1
ATOM 627 N N . GLY A 1 83 ? -10.338 -1.899 -0.610 1.00 94.00 83 GLY A N 1
ATOM 628 C CA . GLY A 1 83 ? -10.246 -3.345 -0.836 1.00 94.00 83 GLY A CA 1
ATOM 629 C C . GLY A 1 83 ? -8.876 -3.953 -0.513 1.00 94.00 83 GLY A C 1
ATOM 630 O O . GLY A 1 83 ? -8.642 -5.121 -0.808 1.00 94.00 83 GLY A O 1
ATOM 631 N N . VAL A 1 84 ? -7.981 -3.184 0.111 1.00 94.62 84 VAL A N 1
ATOM 632 C CA . VAL A 1 84 ? -6.657 -3.633 0.571 1.00 94.62 84 VAL A CA 1
ATOM 633 C C . VAL A 1 84 ? -6.809 -4.683 1.666 1.00 94.62 84 VAL A C 1
ATOM 635 O O . VAL A 1 84 ? -6.084 -5.677 1.692 1.00 94.62 84 VAL A O 1
ATOM 638 N N . LEU A 1 85 ? -7.747 -4.450 2.585 1.00 94.12 85 LEU A N 1
ATOM 639 C CA . LEU A 1 85 ? -8.040 -5.358 3.681 1.00 94.12 85 LEU A CA 1
ATOM 640 C C . LEU A 1 85 ? -9.517 -5.768 3.629 1.00 94.12 85 LEU A C 1
ATOM 642 O O . LEU A 1 85 ? -10.385 -4.906 3.768 1.00 94.12 85 LEU A O 1
ATOM 646 N N . PRO A 1 86 ? -9.826 -7.065 3.466 1.00 93.00 86 PRO A N 1
ATOM 647 C CA . PRO A 1 86 ? -11.201 -7.542 3.503 1.00 93.00 86 PRO A CA 1
ATOM 648 C C . PRO A 1 86 ? -11.855 -7.266 4.863 1.00 93.00 86 PRO A C 1
ATOM 650 O O . PRO A 1 86 ? -11.266 -7.557 5.909 1.00 93.00 86 PRO A O 1
ATOM 653 N N . GLU A 1 87 ? -13.072 -6.718 4.860 1.00 93.00 87 GLU A N 1
ATOM 654 C CA . GLU A 1 87 ? -13.820 -6.393 6.087 1.00 93.00 87 GLU A CA 1
ATOM 655 C C . GLU A 1 87 ? -14.105 -7.647 6.934 1.00 93.00 87 GLU A C 1
ATOM 657 O O . GLU A 1 87 ? -14.050 -7.596 8.159 1.00 93.00 87 GLU A O 1
ATOM 662 N N . ASP A 1 88 ? -14.320 -8.794 6.285 1.00 93.00 88 ASP A N 1
ATOM 663 C CA . ASP A 1 88 ? -14.532 -10.103 6.917 1.00 93.00 88 ASP A CA 1
ATOM 664 C C . ASP A 1 88 ? -13.271 -10.686 7.586 1.00 93.00 88 ASP A C 1
ATOM 666 O O . ASP A 1 88 ? -13.365 -11.603 8.402 1.00 93.00 88 ASP A O 1
ATOM 670 N N . SER A 1 89 ? -12.090 -10.133 7.294 1.00 92.00 89 SER A N 1
ATOM 671 C CA . SER A 1 89 ? -10.824 -10.507 7.936 1.00 92.00 89 SER A CA 1
ATOM 672 C C . SER A 1 89 ? -10.569 -9.7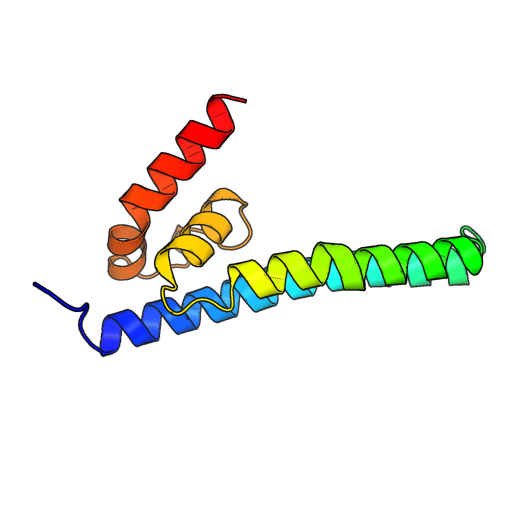79 9.266 1.00 92.00 89 SER A C 1
ATOM 674 O O . SER A 1 89 ? -9.526 -9.992 9.903 1.00 92.00 89 SER A O 1
ATOM 676 N N . LEU A 1 90 ? -11.497 -8.905 9.677 1.00 94.31 90 LEU A N 1
ATOM 677 C CA . LEU A 1 90 ? -11.419 -8.085 10.882 1.00 94.31 90 LEU A CA 1
ATOM 678 C C . LEU A 1 90 ? -12.297 -8.643 12.018 1.00 94.31 90 LEU A C 1
ATOM 680 O O . LEU A 1 90 ? -13.404 -9.120 11.773 1.00 94.31 90 LEU A O 1
ATOM 684 N N . PRO A 1 91 ? -11.856 -8.530 13.284 1.00 94.31 91 PRO A N 1
ATOM 685 C CA . PRO A 1 91 ? -12.703 -8.805 14.439 1.00 94.31 91 PRO A CA 1
ATOM 686 C C . PRO A 1 91 ? -13.950 -7.901 14.466 1.00 94.31 91 PRO A C 1
ATOM 688 O O . PRO A 1 91 ? -13.842 -6.720 14.114 1.00 94.31 91 PRO A O 1
ATOM 691 N N . PRO A 1 92 ? -15.114 -8.385 14.945 1.00 93.62 92 PRO A N 1
ATOM 692 C CA . PRO A 1 92 ? -16.346 -7.593 14.993 1.00 93.62 92 PRO A CA 1
ATOM 693 C C . PRO A 1 92 ? -16.196 -6.243 15.707 1.00 93.62 92 PRO A C 1
ATOM 695 O O . PRO A 1 92 ? -16.715 -5.234 15.237 1.00 93.62 92 PRO A O 1
ATOM 698 N N . GLU A 1 93 ? -15.429 -6.188 16.798 1.00 92.06 93 GLU A N 1
ATOM 699 C CA . GLU A 1 93 ? -15.181 -4.955 17.551 1.00 92.06 93 GLU A CA 1
ATOM 700 C C . GLU A 1 93 ? -14.355 -3.917 16.773 1.00 92.06 93 GLU A C 1
ATOM 702 O O . GLU A 1 93 ? -14.436 -2.716 17.042 1.00 92.06 93 GLU A O 1
ATOM 707 N N . VAL A 1 94 ? -13.546 -4.365 15.810 1.00 94.38 94 VAL A N 1
ATOM 708 C CA . VAL A 1 94 ? -12.798 -3.489 14.905 1.00 94.38 94 VAL A CA 1
ATOM 709 C C . VAL A 1 94 ? -13.731 -2.945 13.836 1.00 94.38 94 VAL A C 1
ATOM 711 O O . VAL A 1 94 ? -13.725 -1.737 13.602 1.00 94.38 94 VAL A O 1
ATOM 714 N N . VAL A 1 95 ? -14.553 -3.815 13.242 1.00 95.69 95 VAL A N 1
ATOM 715 C CA . VAL A 1 95 ? -15.558 -3.438 12.238 1.00 95.69 95 VAL A CA 1
ATOM 716 C C . VAL A 1 95 ? -16.512 -2.394 12.812 1.00 95.69 95 VAL A C 1
ATOM 718 O O . VAL A 1 95 ? -16.666 -1.320 12.234 1.00 95.69 95 VAL A O 1
ATOM 721 N N . GLU A 1 96 ? -17.067 -2.643 14.001 1.00 95.06 96 GLU A N 1
ATOM 722 C CA . GLU A 1 96 ? -17.941 -1.695 14.701 1.00 95.06 96 GLU A CA 1
ATOM 723 C C . GLU A 1 96 ? -17.247 -0.342 14.914 1.00 95.06 96 GLU A C 1
ATOM 725 O O . GLU A 1 96 ? -17.837 0.720 14.710 1.00 95.06 96 GLU A O 1
ATOM 730 N N . ARG A 1 97 ? -15.960 -0.365 15.276 1.00 94.50 97 ARG A N 1
ATOM 731 C CA . ARG A 1 97 ? -15.189 0.846 15.559 1.00 94.50 97 ARG A CA 1
ATOM 732 C C . ARG A 1 97 ? -14.920 1.706 14.324 1.00 94.50 97 ARG A C 1
ATOM 734 O O . ARG A 1 97 ? -14.827 2.926 14.470 1.00 94.50 97 ARG A O 1
ATOM 741 N N . ILE A 1 98 ? -14.750 1.100 13.151 1.00 95.94 98 ILE A N 1
ATOM 742 C CA . ILE A 1 98 ? -14.461 1.822 11.902 1.00 95.94 98 ILE A CA 1
ATOM 743 C C . ILE A 1 98 ? -15.714 2.086 11.059 1.00 95.94 98 ILE A C 1
ATOM 745 O O . ILE A 1 98 ? -15.637 2.873 10.119 1.00 95.94 98 ILE A O 1
ATOM 749 N N . ALA A 1 99 ? -16.858 1.484 11.400 1.00 95.94 99 ALA A N 1
ATOM 750 C CA . ALA A 1 99 ? -18.077 1.479 10.591 1.00 95.94 99 ALA A CA 1
ATOM 751 C C . ALA A 1 99 ? -18.505 2.871 10.105 1.00 95.94 99 ALA A C 1
ATOM 753 O O . ALA A 1 99 ? -18.738 3.058 8.913 1.00 95.94 99 ALA A O 1
ATOM 754 N N . SER A 1 100 ? -18.559 3.866 10.998 1.00 95.56 100 SER A N 1
ATOM 755 C CA . SER A 1 100 ? -18.963 5.229 10.625 1.00 95.56 100 SER A CA 1
ATOM 756 C C . SER A 1 100 ? -17.996 5.879 9.634 1.00 95.56 100 SER A C 1
ATOM 758 O O . SER A 1 100 ? -18.430 6.573 8.723 1.00 95.56 100 SER A O 1
ATOM 760 N N . MET A 1 101 ? -16.692 5.633 9.781 1.00 96.06 101 MET A N 1
ATOM 761 C CA . MET A 1 101 ? -15.686 6.162 8.859 1.00 96.06 101 MET A CA 1
ATOM 762 C C . MET A 1 101 ? -15.723 5.428 7.513 1.00 96.06 101 MET A C 1
ATOM 76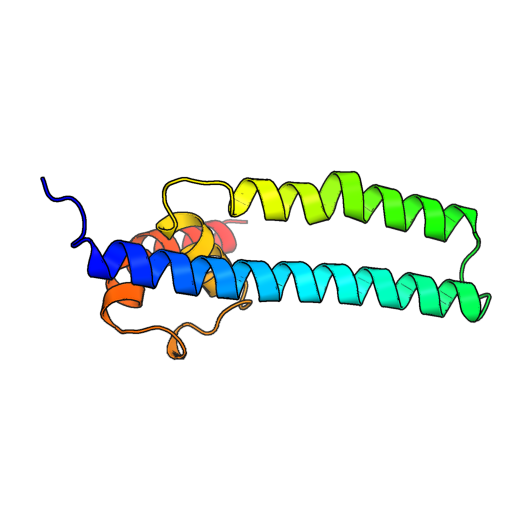4 O O . MET A 1 101 ? -15.612 6.053 6.467 1.00 96.06 101 MET A O 1
ATOM 768 N N . VAL A 1 102 ? -15.939 4.110 7.525 1.00 96.50 102 VAL A N 1
ATOM 769 C CA . VAL A 1 102 ? -16.124 3.310 6.305 1.00 96.50 102 VAL A CA 1
ATOM 770 C C . VAL A 1 102 ? -17.352 3.779 5.523 1.00 96.50 102 VAL A C 1
ATOM 772 O O . VAL A 1 102 ? -17.286 3.889 4.302 1.00 96.50 102 VAL A O 1
ATOM 775 N N . GLN A 1 103 ? -18.467 4.062 6.203 1.00 96.19 103 GLN A N 1
ATOM 776 C CA . GLN A 1 103 ? -19.668 4.603 5.562 1.00 96.19 103 GLN A CA 1
ATOM 777 C C . GLN A 1 103 ? -19.390 5.960 4.916 1.00 96.19 103 GLN A C 1
ATOM 779 O O . GLN A 1 103 ? -19.652 6.106 3.726 1.00 96.19 103 GLN A O 1
ATOM 784 N N . LEU A 1 104 ? -18.783 6.889 5.662 1.00 95.62 104 LEU A N 1
ATOM 785 C CA . LEU A 1 104 ? -18.419 8.213 5.154 1.00 95.62 104 LEU A CA 1
ATOM 786 C C . LEU A 1 104 ? -17.550 8.120 3.889 1.00 95.62 104 LEU A C 1
ATOM 788 O O . LEU A 1 104 ? -17.906 8.671 2.854 1.00 95.62 104 LEU A O 1
ATOM 792 N N . LEU A 1 105 ? -16.463 7.347 3.938 1.00 94.44 105 LEU A N 1
ATOM 793 C CA . LEU A 1 105 ? -15.545 7.185 2.803 1.00 94.44 105 LEU A CA 1
ATOM 794 C C . LEU A 1 105 ? -16.213 6.511 1.589 1.00 94.44 105 LEU A C 1
ATOM 796 O O . LEU A 1 105 ? -15.895 6.829 0.445 1.00 94.44 105 LEU A O 1
ATOM 800 N N . ARG A 1 106 ? -17.152 5.579 1.810 1.00 94.50 106 ARG A N 1
ATOM 801 C CA . ARG A 1 106 ? -17.937 4.958 0.725 1.00 94.50 106 ARG A CA 1
ATOM 802 C C . ARG A 1 106 ? -18.915 5.940 0.083 1.00 94.50 106 ARG A C 1
ATOM 804 O O . ARG A 1 106 ? -19.209 5.792 -1.098 1.00 94.50 106 ARG A O 1
ATOM 811 N N . GLU A 1 107 ? -19.469 6.871 0.854 1.00 94.06 107 GLU A N 1
ATOM 812 C CA . GLU A 1 107 ? -20.365 7.914 0.347 1.00 94.06 107 GLU A CA 1
ATOM 813 C C . GLU A 1 107 ? -19.594 8.953 -0.464 1.00 94.06 107 GLU A C 1
ATOM 815 O O . GLU A 1 107 ? -20.020 9.282 -1.570 1.00 94.06 107 GLU A O 1
ATOM 820 N N . GLU A 1 108 ? -18.433 9.388 0.030 1.00 90.81 108 GLU A N 1
ATOM 821 C CA . GLU A 1 108 ? -17.519 10.279 -0.694 1.00 90.81 108 GLU A CA 1
ATOM 822 C C . GLU A 1 108 ? -17.128 9.679 -2.053 1.00 90.81 108 GLU A C 1
ATOM 824 O O . GLU A 1 108 ? -17.331 10.317 -3.081 1.00 90.81 108 GLU A O 1
ATOM 829 N N . ALA A 1 109 ? -16.721 8.405 -2.088 1.00 86.44 109 ALA A N 1
ATOM 830 C CA . ALA A 1 109 ? -16.353 7.713 -3.328 1.00 86.44 109 ALA A CA 1
ATOM 831 C C . ALA A 1 109 ? -17.512 7.513 -4.334 1.00 86.44 109 ALA A C 1
ATOM 833 O O . ALA A 1 109 ? -17.274 7.105 -5.467 1.00 86.44 109 ALA A O 1
ATOM 834 N N . ARG A 1 110 ? -18.773 7.728 -3.929 1.00 82.94 110 ARG A N 1
ATOM 835 C CA . ARG A 1 110 ? -19.958 7.671 -4.813 1.00 82.94 110 ARG A CA 1
ATOM 836 C C . ARG A 1 110 ? -20.403 9.048 -5.308 1.00 82.94 110 ARG A C 1
ATOM 838 O O . ARG A 1 110 ? -21.261 9.110 -6.186 1.00 82.94 110 ARG A O 1
ATOM 845 N N . GLY A 1 111 ? -19.920 10.114 -4.671 1.00 73.19 111 GLY A N 1
ATOM 846 C CA . GLY A 1 111 ? -20.254 11.501 -4.993 1.00 73.19 111 GLY A CA 1
ATOM 847 C C . GLY A 1 111 ? -19.304 12.158 -5.997 1.00 73.19 111 GLY A C 1
ATOM 848 O O . GLY A 1 111 ? -19.576 13.286 -6.408 1.00 73.19 111 GLY A O 1
ATOM 849 N N . GLU A 1 112 ? -18.225 11.467 -6.371 1.00 52.56 112 GLU A N 1
ATOM 850 C CA . GLU A 1 112 ? -17.268 11.816 -7.435 1.00 52.56 112 GLU A CA 1
ATOM 851 C C . GLU A 1 112 ? -17.643 11.153 -8.769 1.00 52.56 112 GLU A C 1
ATOM 853 O O . GLU A 1 112 ? -17.472 11.820 -9.817 1.00 52.56 112 GLU A O 1
#

Secondary structure (DSSP, 8-state):
--PPPHHHHHHHHHHHHHHHHHHHHHHHHHHHHHHHHHHTTSS-HHHHHHHHHIIIIIIHHHHHHHHSSS-THHHHHHHHHTTSS-GGGS-HHHHHHHHHHHHHHHHHHHH-

pLDDT: mean 92.67, std 10.26, range [39.28, 98.62]

Radius of gyration: 17.22 Å; chains: 1; bounding box: 37×22×50 Å

Sequence (112 aa):
MSGAPKKLKSVLREHANRAWEAEMGAALGALAARFDDWRAGAMSAADLDAAVHEYHDGIAREIWKRYSTNDPVIPLAHAVVAGVLPEDSLPPEVVERIASMVQLLREEARGE

Foldseek 3Di:
DDDDPPVLLVQLLVLLVLLLCLQLVVLVVVLVVLVVCVVVVVDPPVRNVVSVCCSPVPRNVVSCVLSVDPDSLQSNLVSCLVVSDPLVVGDPSSCVSNVVNVVVVNVVVVVD